Protein AF-A0A7J3BDW9-F1 (afdb_monomer_lite)

pLDDT: mean 93.34, std 5.36, range [62.34, 97.19]

Foldseek 3Di:
DPVVCVVVVVVCCVVVPPVPDDCVVDVVVDFKDADPDVPPRIDGPVVVVVVVVVVVVVVVVVD

Secondary structure (DSSP, 8-state):
--HHHHHHHHHHHHHH-GGGS-HHHHHHH-SEEE--STT-SEEEHHHHHHHHHHHHHHHHHH-

Radius of gyration: 13.91 Å; chains: 1; bounding box: 30×36×31 Å

Sequence (63 aa):
TDCNGATAGSILGAVLGARALPSKWIRPLGEAVETGLSGLQQENISRLAERTFRQACFWVETN

Structure (mmCIF, N/CA/C/O backbone):
data_AF-A0A7J3BDW9-F1
#
_entry.id   AF-A0A7J3BDW9-F1
#
loop_
_atom_site.group_PDB
_atom_site.id
_atom_site.type_symbol
_atom_site.label_atom_id
_atom_site.label_alt_id
_atom_site.label_comp_id
_atom_site.label_asym_id
_atom_site.label_entity_id
_atom_site.label_seq_id
_atom_site.pdbx_PDB_ins_code
_atom_site.Cartn_x
_atom_site.Cartn_y
_atom_site.Cartn_z
_atom_site.occupancy
_atom_site.B_iso_or_equiv
_atom_site.auth_seq_id
_atom_site.auth_comp_id
_atom_site.auth_asym_id
_atom_site.auth_atom_id
_atom_site.pdbx_PDB_model_num
ATOM 1 N N . THR A 1 1 ? 14.793 -3.142 3.947 1.00 62.34 1 THR A N 1
ATOM 2 C CA . THR A 1 1 ? 14.570 -1.996 3.043 1.00 62.34 1 THR A CA 1
ATOM 3 C C . THR A 1 1 ? 13.080 -1.812 2.889 1.00 62.34 1 THR A C 1
ATOM 5 O O . THR A 1 1 ? 12.440 -2.672 2.304 1.00 62.34 1 THR A O 1
ATOM 8 N N . ASP A 1 2 ? 12.517 -0.773 3.484 1.00 86.25 2 ASP A N 1
ATOM 9 C CA . ASP A 1 2 ? 11.076 -0.549 3.655 1.00 86.25 2 ASP A CA 1
ATOM 10 C C . ASP A 1 2 ? 10.538 0.525 2.691 1.00 86.25 2 ASP A C 1
ATOM 12 O O . ASP A 1 2 ? 9.606 0.259 1.933 1.00 86.25 2 ASP A O 1
ATOM 16 N N . CYS A 1 3 ? 11.187 1.690 2.613 1.00 92.62 3 CYS A N 1
ATOM 17 C CA . CYS A 1 3 ? 10.734 2.824 1.802 1.00 92.62 3 CYS A CA 1
ATOM 18 C C . CYS A 1 3 ? 10.768 2.547 0.290 1.00 92.62 3 CYS A C 1
ATOM 20 O O . CYS A 1 3 ? 9.796 2.813 -0.413 1.00 92.62 3 CYS A O 1
ATOM 22 N N . ASN A 1 4 ? 11.846 1.940 -0.216 1.00 95.50 4 ASN A N 1
ATOM 23 C CA . ASN A 1 4 ? 11.963 1.612 -1.641 1.00 95.50 4 ASN A CA 1
ATOM 24 C C . ASN A 1 4 ? 10.892 0.606 -2.079 1.00 95.50 4 ASN A C 1
ATOM 26 O O . ASN A 1 4 ? 10.332 0.732 -3.166 1.00 95.50 4 ASN A O 1
ATOM 30 N N . GLY A 1 5 ? 10.599 -0.381 -1.224 1.00 93.31 5 GLY A N 1
ATOM 31 C CA . GLY A 1 5 ? 9.557 -1.372 -1.479 1.00 93.31 5 GLY A CA 1
ATOM 32 C C . GLY A 1 5 ? 8.169 -0.739 -1.496 1.00 93.31 5 GLY A C 1
ATOM 33 O O . GLY A 1 5 ? 7.397 -1.007 -2.413 1.00 93.31 5 GLY A O 1
ATOM 34 N N . ALA A 1 6 ? 7.883 0.147 -0.538 1.00 92.94 6 ALA A N 1
ATOM 35 C CA . ALA A 1 6 ? 6.626 0.890 -0.488 1.00 92.94 6 ALA A CA 1
ATOM 36 C C . ALA A 1 6 ? 6.434 1.772 -1.732 1.00 92.94 6 ALA A C 1
ATOM 38 O O . ALA A 1 6 ? 5.395 1.695 -2.382 1.00 92.94 6 ALA A O 1
ATOM 39 N N . THR A 1 7 ? 7.450 2.545 -2.126 1.00 96.00 7 THR A N 1
ATOM 40 C CA . THR A 1 7 ? 7.379 3.407 -3.316 1.00 96.00 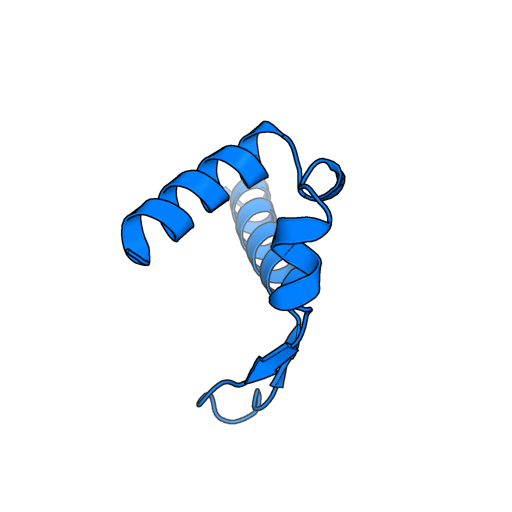7 THR A CA 1
ATOM 41 C C . THR A 1 7 ? 7.189 2.595 -4.597 1.00 96.00 7 THR A C 1
ATOM 43 O O . THR A 1 7 ? 6.292 2.893 -5.387 1.00 96.00 7 THR A O 1
ATOM 46 N N . ALA A 1 8 ? 7.987 1.541 -4.800 1.00 95.25 8 ALA A N 1
ATOM 47 C CA . ALA A 1 8 ? 7.843 0.669 -5.965 1.00 95.25 8 ALA A CA 1
ATOM 48 C C . ALA A 1 8 ? 6.468 -0.021 -5.990 1.00 95.25 8 ALA A C 1
ATOM 50 O O . ALA A 1 8 ? 5.826 -0.083 -7.037 1.00 95.25 8 ALA A O 1
ATOM 51 N N . GLY A 1 9 ? 5.990 -0.488 -4.833 1.00 94.12 9 GLY A N 1
ATOM 52 C CA . GLY A 1 9 ? 4.670 -1.092 -4.670 1.00 94.12 9 GLY A CA 1
ATOM 53 C C . GLY A 1 9 ? 3.531 -0.139 -5.035 1.00 94.12 9 GLY A C 1
ATOM 54 O O . GLY A 1 9 ? 2.628 -0.542 -5.764 1.00 94.12 9 GLY A O 1
ATOM 55 N N . SER A 1 10 ? 3.599 1.126 -4.608 1.00 95.00 10 SER A N 1
ATOM 56 C CA . SER A 1 10 ? 2.601 2.151 -4.947 1.00 95.00 10 SER A CA 1
ATOM 57 C C . SER A 1 10 ? 2.521 2.411 -6.452 1.00 95.00 10 SER A C 1
ATOM 59 O O . SER A 1 10 ? 1.425 2.466 -7.008 1.00 95.00 10 SER A O 1
ATOM 61 N N . ILE A 1 11 ? 3.670 2.508 -7.131 1.00 96.38 11 ILE A N 1
ATOM 62 C CA . ILE A 1 11 ? 3.719 2.688 -8.590 1.00 96.38 11 ILE A CA 1
ATOM 63 C C . ILE A 1 11 ? 3.116 1.467 -9.294 1.00 96.38 11 ILE A C 1
ATOM 65 O O . ILE A 1 11 ? 2.240 1.613 -10.144 1.00 96.38 11 ILE A O 1
ATOM 69 N N . LEU A 1 12 ? 3.540 0.256 -8.917 1.00 95.81 12 LEU A N 1
ATOM 70 C CA . LEU A 1 12 ? 3.017 -0.981 -9.502 1.00 95.81 12 LEU A CA 1
ATOM 71 C C . LEU A 1 12 ? 1.508 -1.128 -9.274 1.00 95.81 12 LEU A C 1
ATOM 73 O O . LEU A 1 12 ? 0.788 -1.495 -10.198 1.00 95.81 12 LEU A O 1
ATOM 77 N N . GLY A 1 13 ? 1.018 -0.813 -8.074 1.00 95.44 13 GLY A N 1
ATOM 78 C CA . GLY A 1 13 ? -0.403 -0.872 -7.736 1.00 95.44 13 GLY A CA 1
ATOM 79 C C . GLY A 1 13 ? -1.250 0.106 -8.547 1.00 95.44 13 GLY A C 1
ATOM 80 O O . GLY A 1 13 ? -2.327 -0.269 -9.007 1.00 95.44 13 GLY A O 1
ATOM 81 N N . ALA A 1 14 ? -0.755 1.325 -8.776 1.00 95.44 14 ALA A N 1
ATOM 82 C CA . ALA A 1 14 ? -1.440 2.318 -9.601 1.00 95.44 14 ALA A CA 1
ATOM 83 C C . ALA A 1 14 ? -1.473 1.925 -11.087 1.00 95.44 14 ALA A C 1
ATOM 85 O O . ALA A 1 14 ? -2.504 2.073 -11.737 1.00 95.44 14 ALA A O 1
ATOM 86 N N . VAL A 1 15 ? -0.363 1.398 -11.619 1.00 97.19 15 VAL A N 1
ATOM 87 C CA . VAL A 1 15 ? -0.241 1.031 -13.040 1.00 97.19 15 VAL A CA 1
ATOM 88 C C . VAL A 1 15 ? -0.998 -0.257 -13.372 1.00 97.19 15 VAL A C 1
ATOM 90 O O . VAL A 1 15 ? -1.658 -0.334 -14.404 1.00 97.19 15 VAL A O 1
ATOM 93 N N . LEU A 1 16 ? -0.899 -1.281 -12.521 1.00 96.56 16 LEU A N 1
ATOM 94 C CA . LEU A 1 16 ? -1.469 -2.610 -12.783 1.00 96.56 16 LEU A CA 1
ATOM 95 C C . LEU A 1 16 ? -2.885 -2.778 -12.213 1.00 96.56 16 LEU A C 1
ATOM 97 O O . LEU A 1 16 ? -3.638 -3.640 -12.665 1.00 96.56 16 LEU A O 1
ATOM 101 N N . GLY A 1 17 ? -3.242 -1.977 -11.208 1.00 95.75 17 GLY A N 1
ATOM 102 C CA . GLY A 1 17 ? -4.463 -2.126 -10.425 1.00 95.75 17 GLY A CA 1
ATOM 103 C C . GLY A 1 17 ? -4.347 -3.180 -9.317 1.00 95.75 17 GLY A C 1
ATOM 104 O O . GLY A 1 17 ? -3.683 -4.208 -9.452 1.00 95.75 17 GLY A O 1
ATOM 105 N N . ALA A 1 18 ? -5.060 -2.958 -8.207 1.00 93.81 18 ALA A N 1
ATOM 106 C CA . ALA A 1 18 ? -4.970 -3.789 -6.999 1.00 93.81 18 ALA A CA 1
ATOM 107 C C . ALA A 1 18 ? -5.270 -5.285 -7.235 1.00 93.81 18 ALA A C 1
ATOM 109 O O . ALA A 1 18 ? -4.643 -6.147 -6.624 1.00 93.81 18 ALA A O 1
ATOM 110 N N . ARG A 1 19 ? -6.188 -5.609 -8.158 1.00 94.62 19 ARG A N 1
ATOM 111 C CA . ARG A 1 19 ? -6.561 -6.998 -8.492 1.00 94.62 19 ARG A CA 1
ATOM 112 C C . ARG A 1 19 ? -5.439 -7.795 -9.165 1.00 94.62 19 ARG A C 1
ATOM 114 O O . ARG A 1 19 ? -5.493 -9.020 -9.149 1.00 94.62 19 ARG A O 1
ATOM 121 N N . ALA A 1 20 ? -4.447 -7.123 -9.747 1.00 96.44 20 ALA A N 1
ATOM 122 C CA . ALA A 1 20 ? -3.313 -7.761 -10.408 1.00 96.44 20 ALA A CA 1
ATOM 123 C C . ALA A 1 20 ? -2.125 -8.018 -9.460 1.00 96.44 20 ALA A C 1
ATOM 125 O O . ALA A 1 20 ? -1.139 -8.637 -9.865 1.00 96.44 20 ALA A O 1
ATOM 126 N N . LEU A 1 21 ? -2.189 -7.555 -8.204 1.00 94.06 21 LEU A N 1
ATOM 127 C CA . LEU A 1 21 ? -1.094 -7.730 -7.253 1.00 94.06 21 LEU A CA 1
ATOM 128 C C . LEU A 1 21 ? -0.951 -9.205 -6.824 1.00 94.06 21 LEU A C 1
ATOM 130 O O . LEU A 1 21 ? -1.949 -9.853 -6.498 1.00 94.06 21 LEU A O 1
ATOM 134 N N . PRO A 1 22 ? 0.279 -9.757 -6.765 1.00 95.00 22 PRO A N 1
ATOM 135 C CA . PRO A 1 22 ? 0.483 -11.149 -6.376 1.00 95.00 22 PRO A CA 1
ATOM 136 C C . PRO A 1 22 ? -0.021 -11.444 -4.958 1.00 95.00 22 PRO A C 1
ATOM 138 O O . PRO A 1 22 ? 0.383 -10.784 -3.999 1.00 95.00 22 PRO A O 1
ATOM 141 N N . SER A 1 23 ? -0.798 -12.519 -4.781 1.00 95.06 23 SER A N 1
ATOM 142 C CA . SER A 1 23 ? -1.330 -12.916 -3.463 1.00 95.06 23 SER A CA 1
ATOM 143 C C . SER A 1 23 ? -0.241 -13.117 -2.406 1.00 95.06 23 SER A C 1
ATOM 145 O O . SER A 1 23 ? -0.458 -12.824 -1.235 1.00 95.06 23 SER A O 1
ATOM 147 N N . LYS A 1 24 ? 0.952 -13.571 -2.811 1.00 95.88 24 LYS A N 1
ATOM 148 C CA . LYS A 1 24 ? 2.110 -13.738 -1.918 1.00 95.88 24 LYS A CA 1
ATOM 149 C C . LYS A 1 24 ? 2.612 -12.427 -1.297 1.00 95.88 24 LYS A C 1
ATOM 151 O O . LYS A 1 24 ? 3.298 -12.482 -0.286 1.00 95.88 24 LYS A O 1
ATOM 156 N N . TRP A 1 25 ? 2.312 -11.277 -1.904 1.00 92.31 25 TRP A N 1
ATOM 157 C CA . TRP A 1 25 ? 2.680 -9.958 -1.380 1.00 92.31 25 TRP A CA 1
ATOM 158 C C . TRP A 1 25 ? 1.611 -9.409 -0.444 1.00 92.31 25 TRP A C 1
ATOM 160 O O . TRP A 1 25 ? 1.935 -8.914 0.628 1.00 92.31 25 TRP A O 1
ATOM 170 N N . ILE A 1 26 ? 0.340 -9.526 -0.832 1.00 93.19 26 ILE A N 1
ATOM 171 C CA . ILE A 1 26 ? -0.768 -8.898 -0.101 1.00 93.19 26 ILE A CA 1
ATOM 172 C C . ILE A 1 26 ? -1.284 -9.755 1.062 1.00 93.19 26 ILE A C 1
ATOM 174 O O . ILE A 1 26 ? -1.672 -9.221 2.094 1.00 93.19 26 ILE A O 1
ATOM 178 N N . ARG A 1 27 ? -1.242 -11.092 0.953 1.00 95.88 27 ARG A N 1
ATOM 179 C CA . ARG A 1 27 ? -1.774 -11.993 1.991 1.00 95.88 27 ARG A CA 1
ATOM 180 C C . ARG A 1 27 ? -1.057 -11.865 3.345 1.00 95.88 27 ARG A C 1
ATOM 182 O O . ARG A 1 27 ? -1.762 -11.907 4.347 1.00 95.88 27 ARG A O 1
ATOM 189 N N . PRO A 1 28 ? 0.284 -11.726 3.419 1.00 94.56 28 PRO A N 1
ATOM 190 C CA . PRO A 1 28 ? 0.970 -11.543 4.699 1.00 94.56 28 PRO A CA 1
ATOM 191 C C . PRO A 1 28 ? 0.685 -10.191 5.358 1.00 94.56 28 PRO A C 1
ATOM 193 O O . PRO A 1 28 ? 0.686 -10.114 6.581 1.00 94.56 28 PRO A O 1
ATOM 196 N N . LEU A 1 29 ? 0.455 -9.144 4.557 1.00 91.75 29 LEU A N 1
ATOM 197 C CA . LEU A 1 29 ? 0.106 -7.815 5.064 1.00 91.75 29 LEU A CA 1
ATOM 198 C C . LEU A 1 29 ? -1.322 -7.801 5.620 1.00 91.75 29 LEU A C 1
ATOM 200 O O . LEU A 1 29 ? -1.585 -7.184 6.647 1.00 91.75 29 LEU A O 1
ATOM 204 N N . GLY A 1 30 ? -2.228 -8.522 4.954 1.00 93.50 30 GLY A N 1
ATOM 205 C CA . GLY A 1 30 ? -3.637 -8.529 5.303 1.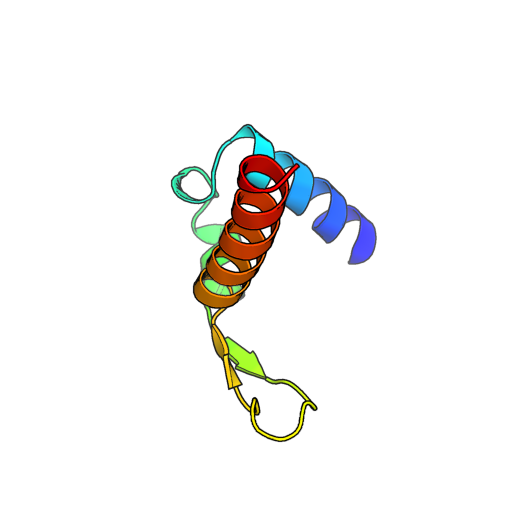00 93.50 30 GLY A CA 1
ATOM 206 C C . GLY A 1 30 ? -4.278 -7.170 5.043 1.00 93.50 30 GLY A C 1
ATOM 207 O O . GLY A 1 30 ? -3.811 -6.383 4.226 1.00 93.50 30 GLY A O 1
ATOM 208 N N . GLU A 1 31 ? -5.380 -6.922 5.735 1.00 95.12 31 GLU A N 1
ATOM 2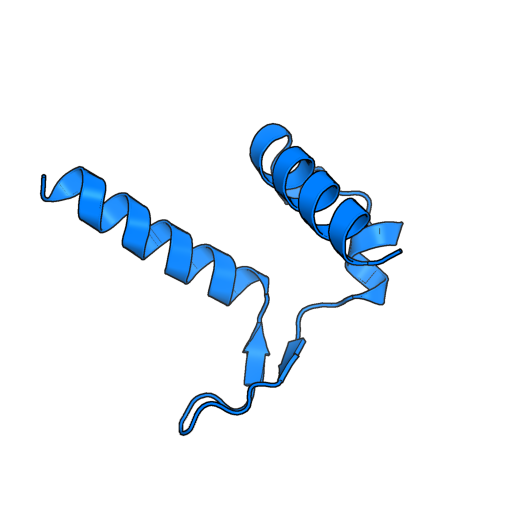09 C CA . GLU A 1 31 ? -6.247 -5.782 5.461 1.00 95.12 31 GLU A CA 1
ATOM 210 C C . GLU A 1 31 ? -6.302 -4.768 6.609 1.00 95.12 31 GLU A C 1
ATOM 212 O O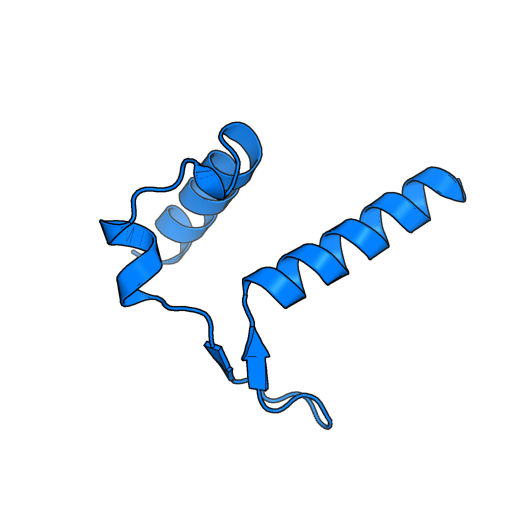 . GLU A 1 31 ? -6.638 -3.616 6.368 1.00 95.12 31 GLU A O 1
ATOM 217 N N . ALA A 1 32 ? -6.018 -5.177 7.848 1.00 95.44 32 ALA A N 1
ATOM 218 C CA . ALA A 1 32 ? -6.227 -4.346 9.029 1.00 95.44 32 ALA A CA 1
ATOM 219 C C . ALA A 1 32 ? -5.073 -3.362 9.262 1.00 95.44 32 ALA A C 1
ATOM 221 O O . ALA A 1 32 ? -3.902 -3.724 9.180 1.00 95.44 32 ALA A O 1
ATOM 222 N N . VAL A 1 33 ? -5.424 -2.131 9.619 1.00 95.19 33 VAL A N 1
ATOM 223 C CA . VAL A 1 33 ? -4.511 -1.058 10.007 1.00 95.19 33 VAL A CA 1
ATOM 224 C C . VAL A 1 33 ? -4.981 -0.512 11.345 1.00 95.19 33 VAL A C 1
ATOM 226 O O . VAL A 1 33 ? -6.105 -0.029 11.456 1.00 95.19 33 VAL A O 1
ATOM 229 N N . GLU A 1 34 ? -4.126 -0.564 12.358 1.00 95.50 34 GLU A N 1
ATOM 230 C CA . GLU A 1 34 ? -4.354 0.158 13.608 1.00 95.50 34 GLU A CA 1
ATOM 231 C C . GLU A 1 34 ? -3.872 1.597 13.458 1.00 95.50 34 GLU A C 1
ATOM 233 O O . GLU A 1 34 ? -2.833 1.861 12.846 1.00 95.50 34 GLU A O 1
ATOM 238 N N . THR A 1 35 ? -4.625 2.546 14.006 1.00 93.69 35 THR A N 1
ATOM 239 C CA . THR A 1 35 ? -4.247 3.957 13.950 1.00 93.69 35 THR A CA 1
ATOM 240 C C . THR A 1 35 ? -4.301 4.593 15.332 1.00 93.69 35 THR A C 1
ATOM 242 O O . THR A 1 35 ? -5.141 4.260 16.166 1.00 93.69 35 THR A O 1
ATOM 245 N N . GLY A 1 36 ? -3.418 5.566 15.561 1.00 95.06 36 GLY A N 1
ATOM 246 C CA . GLY A 1 36 ? -3.438 6.407 16.760 1.00 95.06 36 GLY A CA 1
ATOM 247 C C . GLY A 1 36 ? -4.447 7.558 16.694 1.00 95.06 36 GLY A C 1
ATOM 248 O O . GLY A 1 36 ? -4.403 8.452 17.536 1.00 95.06 36 GLY A O 1
ATOM 249 N N . LEU A 1 37 ? -5.320 7.597 15.681 1.00 93.19 37 LEU A N 1
ATOM 250 C CA . LEU A 1 37 ? -6.281 8.680 15.503 1.00 93.19 37 LEU A CA 1
ATOM 251 C C . LEU A 1 37 ? -7.501 8.460 16.404 1.00 93.19 37 LEU A C 1
ATOM 253 O O . LEU A 1 37 ? -8.149 7.408 16.380 1.00 93.19 37 LEU A O 1
ATOM 257 N N . SER A 1 38 ? -7.846 9.483 17.188 1.00 93.44 38 SER A N 1
ATOM 258 C CA . SER A 1 38 ? -9.067 9.469 17.996 1.00 93.44 38 SER A CA 1
ATOM 259 C C . SER A 1 38 ? -10.294 9.291 17.096 1.00 93.44 38 SER A C 1
ATOM 261 O O . SER A 1 38 ? -10.409 9.930 16.052 1.00 93.44 38 SER A O 1
ATOM 263 N N . GLY A 1 39 ? -11.190 8.381 17.478 1.00 91.31 39 GLY A N 1
ATOM 264 C CA . GLY A 1 39 ? -12.348 7.986 16.666 1.00 91.31 39 GLY A CA 1
ATOM 265 C C . GLY A 1 39 ? -12.070 7.088 15.444 1.00 91.31 39 GLY A C 1
ATOM 266 O O . GLY A 1 39 ? -13.024 6.752 14.749 1.00 91.31 39 GLY A O 1
ATOM 267 N N . LEU A 1 40 ? -10.822 6.668 15.175 1.00 90.56 40 LEU A N 1
ATOM 268 C CA . LEU A 1 40 ? -10.486 5.725 14.092 1.00 90.56 40 LEU A CA 1
ATOM 269 C C . LEU A 1 40 ? -9.418 4.705 14.525 1.00 90.56 40 LEU A C 1
ATOM 271 O O . LEU A 1 40 ? -8.333 4.643 13.960 1.00 90.56 40 LEU A O 1
ATOM 275 N N . GLN A 1 41 ? -9.697 3.905 15.551 1.00 92.88 41 GLN A N 1
ATOM 276 C CA . GLN A 1 41 ? -8.687 3.019 16.157 1.00 92.88 41 GLN A CA 1
ATOM 277 C C . GLN A 1 41 ? -8.227 1.907 15.205 1.00 92.88 41 GLN A C 1
ATOM 279 O O . GLN A 1 41 ? -7.073 1.490 15.250 1.00 92.88 41 GLN A O 1
ATOM 284 N N . GLN A 1 42 ? -9.120 1.452 14.327 1.00 94.69 42 GLN A N 1
ATOM 285 C CA . GLN A 1 42 ? -8.844 0.411 13.352 1.00 94.69 42 GLN A CA 1
ATOM 286 C C . GLN A 1 42 ? -9.513 0.754 12.023 1.00 94.69 42 GLN A C 1
ATOM 288 O O . GLN A 1 42 ? -10.640 1.250 11.992 1.00 94.69 42 GLN A O 1
ATOM 293 N N . GLU A 1 43 ? -8.821 0.471 10.927 1.00 95.31 43 GLU A N 1
ATOM 294 C CA . GLU A 1 43 ? -9.360 0.559 9.578 1.00 95.31 43 GLU A CA 1
ATOM 295 C C . GLU A 1 43 ? -8.837 -0.557 8.673 1.00 95.31 43 GLU A C 1
ATOM 297 O O . GLU A 1 43 ? -8.041 -1.404 9.073 1.00 95.31 43 GLU A O 1
ATOM 302 N N . ASN A 1 44 ? -9.314 -0.547 7.437 1.00 96.25 44 ASN A N 1
ATOM 303 C CA . ASN A 1 44 ? -8.968 -1.454 6.370 1.00 96.25 44 ASN A CA 1
ATOM 304 C C . ASN A 1 44 ? -8.202 -0.724 5.244 1.00 96.25 44 ASN A C 1
ATOM 306 O O . ASN A 1 44 ? -8.615 0.357 4.818 1.00 96.25 44 ASN A O 1
ATOM 310 N N . ILE A 1 45 ? -7.117 -1.317 4.725 1.00 95.62 45 ILE A N 1
ATOM 311 C CA . ILE A 1 45 ? -6.291 -0.739 3.642 1.00 95.62 45 ILE A CA 1
ATOM 312 C C . ILE A 1 45 ? -7.142 -0.401 2.409 1.00 95.62 45 ILE A C 1
ATOM 314 O O . ILE A 1 45 ? -7.058 0.713 1.888 1.00 95.62 45 ILE A O 1
ATOM 318 N N . SER A 1 46 ? -7.991 -1.328 1.960 1.00 95.12 46 SER A N 1
ATOM 319 C CA . SER A 1 46 ? -8.868 -1.130 0.801 1.00 95.12 46 SER A CA 1
ATOM 320 C C . SER A 1 46 ? -9.861 0.017 1.022 1.00 95.12 46 SER A C 1
ATOM 322 O O . SER A 1 46 ? -10.103 0.818 0.119 1.00 95.12 46 SER A O 1
ATOM 324 N N . ARG A 1 47 ? -10.393 0.155 2.242 1.00 95.94 47 ARG A N 1
ATOM 325 C CA . ARG A 1 47 ? -11.314 1.239 2.609 1.00 95.94 47 ARG A CA 1
ATOM 326 C C . ARG A 1 47 ? -10.620 2.597 2.680 1.00 95.94 47 ARG A C 1
ATOM 328 O O . ARG A 1 47 ? -11.195 3.598 2.251 1.00 95.94 47 ARG A O 1
ATOM 335 N N . LEU A 1 48 ? -9.382 2.644 3.171 1.00 95.56 48 LEU A N 1
ATOM 336 C CA . LEU A 1 48 ? -8.556 3.852 3.122 1.00 95.56 48 LEU A CA 1
ATOM 337 C C . LEU A 1 48 ? -8.286 4.271 1.672 1.00 95.56 48 LEU A C 1
ATOM 339 O O . LEU A 1 48 ? -8.508 5.432 1.332 1.00 95.56 48 LEU A O 1
ATOM 343 N N . ALA A 1 49 ? -7.905 3.328 0.806 1.00 95.75 49 ALA A N 1
ATOM 344 C CA . ALA A 1 49 ? -7.690 3.595 -0.615 1.00 95.75 49 ALA A CA 1
ATOM 345 C C . ALA A 1 49 ? -8.958 4.136 -1.304 1.00 95.75 49 ALA A C 1
ATOM 347 O O . ALA A 1 49 ? -8.886 5.119 -2.041 1.00 95.75 49 ALA A O 1
ATOM 348 N N . GLU A 1 50 ? -10.131 3.554 -1.022 1.00 96.25 50 GLU A N 1
ATOM 349 C CA . GLU A 1 50 ? -11.411 4.037 -1.553 1.00 96.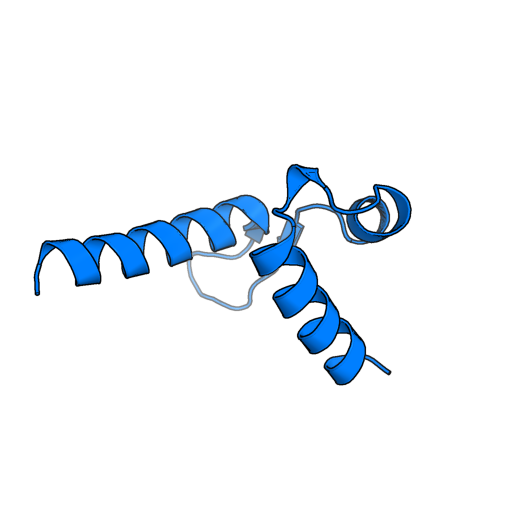25 50 GLU A CA 1
ATOM 350 C C . GLU A 1 50 ? -11.725 5.469 -1.091 1.00 96.25 50 GLU A C 1
ATOM 352 O O . GLU A 1 50 ? -12.127 6.311 -1.897 1.00 96.25 50 GLU A O 1
ATOM 357 N N . ARG A 1 51 ? -11.524 5.775 0.197 1.00 95.81 51 ARG A N 1
ATOM 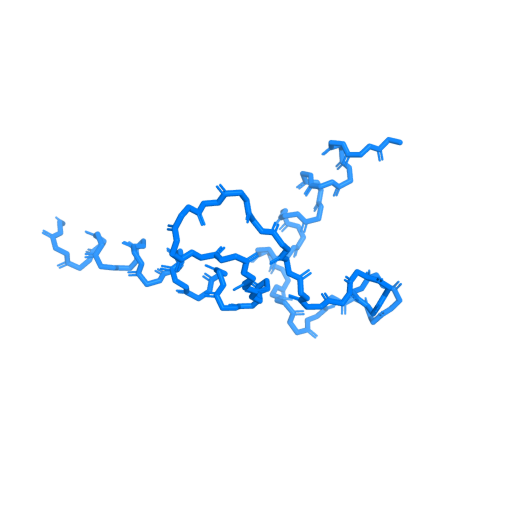358 C CA . ARG A 1 51 ? -11.757 7.119 0.752 1.00 95.81 51 ARG A CA 1
ATOM 359 C C . ARG A 1 51 ? -10.859 8.160 0.092 1.00 95.81 51 ARG A C 1
ATOM 361 O O . ARG A 1 51 ? -11.353 9.218 -0.292 1.00 95.81 51 ARG A O 1
ATOM 368 N N . THR A 1 52 ? -9.575 7.852 -0.077 1.00 95.38 52 THR A N 1
ATOM 369 C CA . THR A 1 52 ? -8.624 8.737 -0.762 1.00 95.38 52 THR A CA 1
ATOM 370 C C . THR A 1 52 ? -9.008 8.941 -2.226 1.00 95.38 52 THR A C 1
ATOM 372 O O . THR A 1 52 ? -8.986 10.071 -2.709 1.00 95.38 52 THR A O 1
ATOM 375 N N . PHE A 1 53 ? -9.432 7.883 -2.923 1.00 95.56 53 PHE A N 1
ATOM 376 C CA . PHE A 1 53 ? -9.895 7.993 -4.306 1.00 95.56 53 PHE A CA 1
ATOM 377 C C . PHE A 1 53 ? -11.129 8.894 -4.429 1.00 95.56 53 PHE A C 1
ATOM 379 O O . PHE A 1 53 ? -11.142 9.807 -5.250 1.00 95.56 53 PHE A O 1
ATOM 386 N N . ARG A 1 54 ? -12.135 8.710 -3.561 1.00 97.12 54 ARG A N 1
ATOM 387 C CA . ARG A 1 54 ? -13.332 9.569 -3.530 1.00 97.12 54 ARG A CA 1
ATOM 388 C C . ARG A 1 54 ? -12.982 11.038 -3.301 1.00 97.12 54 ARG A C 1
ATOM 390 O O . ARG A 1 54 ? -13.558 11.896 -3.958 1.00 97.12 54 ARG A O 1
ATOM 397 N N . GLN A 1 55 ? -12.042 11.332 -2.401 1.00 96.06 55 GLN A N 1
ATOM 398 C CA . GLN A 1 55 ? -11.580 12.703 -2.156 1.00 96.06 55 GLN A CA 1
ATOM 399 C C . GLN A 1 55 ? -10.916 13.319 -3.394 1.00 96.06 55 GLN A C 1
ATOM 401 O O . GLN A 1 55 ? -11.179 14.476 -3.714 1.00 96.06 55 GLN A O 1
ATOM 406 N N . ALA A 1 56 ? -10.090 12.546 -4.104 1.00 95.06 56 ALA A N 1
ATOM 407 C CA . ALA A 1 56 ? -9.439 13.001 -5.328 1.00 95.06 56 ALA A CA 1
ATOM 408 C C . ALA A 1 56 ? -10.448 13.247 -6.463 1.00 95.06 56 ALA A C 1
ATOM 410 O O . ALA A 1 56 ? -10.385 14.284 -7.117 1.00 95.06 56 ALA A O 1
ATOM 411 N N . CYS A 1 57 ? -11.404 12.335 -6.672 1.00 94.25 57 CYS A N 1
ATOM 412 C CA . CYS A 1 57 ? -12.451 12.501 -7.685 1.00 94.25 57 CYS A CA 1
ATOM 413 C C . CYS A 1 57 ? -13.372 13.679 -7.379 1.00 94.25 57 CYS A C 1
ATOM 415 O O . CYS A 1 57 ? -13.657 14.461 -8.276 1.00 94.25 57 CYS A O 1
ATOM 417 N N . PHE A 1 58 ? -13.772 13.850 -6.115 1.00 93.69 58 PHE A N 1
ATOM 418 C CA . PHE A 1 58 ? -14.565 15.005 -5.706 1.00 93.69 58 PHE A CA 1
ATOM 419 C C . PHE A 1 58 ? -13.873 16.317 -6.088 1.00 93.69 58 PHE A C 1
ATOM 421 O O . PHE A 1 58 ? -14.503 17.203 -6.654 1.00 93.69 58 PHE A O 1
ATOM 428 N N . TRP A 1 59 ? -12.562 16.422 -5.844 1.00 88.81 59 TRP A N 1
ATOM 429 C CA . TRP A 1 59 ? -11.809 17.611 -6.231 1.00 88.81 59 TRP A CA 1
ATOM 430 C C . TRP A 1 59 ? -11.858 17.864 -7.745 1.00 88.81 59 TRP A C 1
ATOM 432 O O . TRP A 1 59 ? -12.123 18.991 -8.146 1.00 88.81 59 TRP A O 1
ATOM 442 N N . VAL A 1 60 ? -11.684 16.822 -8.567 1.00 86.94 60 VAL A N 1
ATOM 443 C CA . VAL A 1 60 ? -11.763 16.910 -10.040 1.00 86.94 60 VAL A CA 1
ATOM 444 C C . VAL A 1 60 ? -13.157 17.314 -10.534 1.00 86.94 60 VAL A C 1
ATOM 446 O O . VAL A 1 60 ? -13.272 17.974 -11.555 1.00 86.94 60 VAL A O 1
ATOM 449 N N . GLU A 1 61 ? -14.224 16.916 -9.846 1.00 86.75 61 GLU A N 1
ATOM 450 C CA . GLU A 1 61 ? -15.597 17.255 -10.247 1.00 86.75 61 GLU A CA 1
ATOM 451 C C . GLU A 1 61 ? -15.990 18.692 -9.876 1.00 86.75 61 GLU A C 1
ATOM 453 O O . GLU A 1 61 ? -16.873 19.278 -10.502 1.00 86.75 61 GLU A O 1
ATOM 458 N N . THR A 1 62 ? -15.357 19.260 -8.847 1.00 88.62 62 THR A N 1
ATOM 459 C CA . THR A 1 62 ? -15.684 20.597 -8.321 1.00 88.62 62 THR A CA 1
ATOM 460 C C . THR A 1 62 ? -14.798 21.729 -8.841 1.00 88.62 62 THR A C 1
ATOM 462 O O . THR A 1 62 ? -15.037 22.880 -8.471 1.00 88.62 62 THR A O 1
ATOM 465 N N . ASN A 1 63 ? -13.789 21.426 -9.662 1.00 72.38 63 ASN A N 1
ATOM 466 C CA . ASN A 1 63 ? -12.762 22.364 -10.121 1.00 72.38 63 ASN A CA 1
ATOM 467 C C . ASN A 1 63 ? -12.488 22.189 -11.618 1.00 72.38 63 ASN A C 1
ATOM 469 O O . ASN A 1 63 ? -12.294 23.218 -12.301 1.00 72.38 63 ASN A O 1
#